Protein AF-A0A535NVQ8-F1 (afdb_monomer_lite)

Sequence (63 aa):
MAGNLTVLDGNTFFVSDAAGDVEPGQGANGFFHADMRQLSTWRLRVNGQPVHVLTSRTVDYYS

Secondary structure (DSSP, 8-state):
----EEEEETTEEEEE-TTS-B-SSSS--EEEETTEEEES-B--EETTEEPP-S---PPPTT-

pLDDT: mean 87.33, std 11.73, range [43.97, 97.06]

Structure (mmCIF, N/CA/C/O backbone):
data_AF-A0A535NVQ8-F1
#
_entry.id   AF-A0A535NVQ8-F1
#
loop_
_atom_site.group_PDB
_atom_site.id
_atom_site.type_symbol
_atom_site.label_atom_id
_atom_site.label_alt_id
_atom_site.label_comp_id
_atom_site.label_asym_id
_atom_site.label_entity_id
_atom_site.label_seq_id
_atom_site.pdbx_PDB_ins_code
_atom_site.Cartn_x
_atom_site.Cartn_y
_atom_site.Cartn_z
_atom_site.occupancy
_atom_site.B_iso_or_equiv
_atom_site.auth_seq_id
_atom_site.auth_comp_id
_atom_site.auth_asym_id
_atom_site.auth_atom_id
_atom_site.pdbx_PDB_model_num
ATOM 1 N N . MET A 1 1 ? -6.416 -18.904 6.080 1.00 43.97 1 MET A N 1
ATOM 2 C CA . MET A 1 1 ? -6.308 -17.460 6.376 1.00 43.97 1 MET A CA 1
ATOM 3 C C . MET A 1 1 ? -5.470 -16.852 5.277 1.0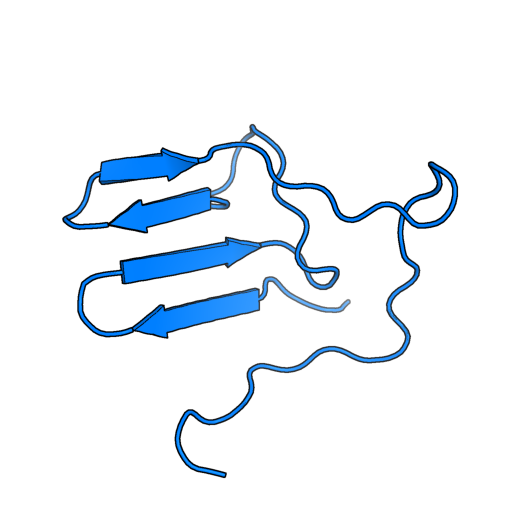0 43.97 1 MET A C 1
ATOM 5 O O . MET A 1 1 ? -4.344 -17.297 5.103 1.00 43.97 1 MET A O 1
ATOM 9 N N . ALA A 1 2 ? -6.034 -15.947 4.481 1.00 55.84 2 ALA A N 1
ATOM 10 C CA . ALA A 1 2 ? -5.254 -15.256 3.464 1.00 55.84 2 ALA A CA 1
ATOM 11 C C . ALA A 1 2 ? -4.293 -14.295 4.185 1.00 55.84 2 ALA A C 1
ATOM 13 O O . ALA A 1 2 ? -4.733 -13.502 5.016 1.00 55.84 2 ALA A O 1
ATOM 14 N N . GLY A 1 3 ? -2.990 -14.480 3.971 1.00 74.44 3 GLY A N 1
ATOM 15 C CA . GLY A 1 3 ? -1.944 -13.675 4.603 1.00 74.44 3 GLY A CA 1
ATOM 16 C C . GLY A 1 3 ? -1.865 -12.263 4.021 1.00 74.44 3 GLY A C 1
ATOM 17 O O . GLY A 1 3 ? -2.598 -11.920 3.096 1.00 74.44 3 GLY A O 1
ATOM 18 N N . ASN A 1 4 ? -0.962 -11.448 4.562 1.00 83.81 4 ASN A N 1
ATOM 19 C CA . ASN A 1 4 ? -0.690 -10.108 4.042 1.00 83.81 4 ASN A CA 1
ATOM 20 C C . ASN A 1 4 ? -0.165 -10.169 2.596 1.00 83.81 4 ASN A C 1
ATOM 22 O O . ASN A 1 4 ? 0.547 -11.107 2.227 1.00 83.81 4 ASN A O 1
ATOM 26 N N . LEU A 1 5 ? -0.489 -9.148 1.800 1.00 89.12 5 LEU A N 1
ATOM 27 C CA . LEU A 1 5 ? 0.028 -8.947 0.448 1.00 89.12 5 LEU A CA 1
ATOM 28 C C . LEU A 1 5 ? 1.121 -7.881 0.460 1.00 89.12 5 LEU A C 1
ATOM 30 O O . LEU A 1 5 ? 0.925 -6.785 0.990 1.00 89.12 5 LEU A O 1
ATOM 34 N N . THR A 1 6 ? 2.239 -8.191 -0.192 1.00 90.31 6 THR A N 1
ATOM 35 C CA . THR A 1 6 ? 3.347 -7.256 -0.404 1.00 90.31 6 THR A CA 1
ATOM 36 C C . THR A 1 6 ? 3.613 -7.133 -1.898 1.00 90.31 6 THR A C 1
ATOM 38 O O . THR A 1 6 ? 3.869 -8.134 -2.566 1.00 90.31 6 THR A O 1
ATOM 41 N N . VAL A 1 7 ? 3.575 -5.904 -2.408 1.00 90.12 7 VAL A N 1
ATOM 42 C CA . VAL A 1 7 ? 4.000 -5.547 -3.767 1.00 90.12 7 VAL A CA 1
ATOM 43 C C . VAL A 1 7 ? 5.276 -4.720 -3.666 1.00 90.12 7 VAL A C 1
ATOM 45 O O . VAL A 1 7 ? 5.371 -3.839 -2.812 1.00 90.12 7 VAL A O 1
ATOM 48 N N . LEU A 1 8 ? 6.254 -5.010 -4.518 1.00 90.88 8 LEU A N 1
ATOM 49 C CA . LEU A 1 8 ? 7.565 -4.367 -4.529 1.00 90.88 8 LEU A CA 1
ATOM 50 C C . LEU A 1 8 ? 7.890 -3.895 -5.946 1.00 90.88 8 LEU A C 1
ATOM 52 O O . LEU A 1 8 ? 7.723 -4.650 -6.900 1.00 90.88 8 LEU A O 1
ATOM 56 N N . ASP A 1 9 ? 8.406 -2.676 -6.050 1.00 90.44 9 ASP A N 1
ATOM 57 C CA . ASP A 1 9 ? 9.004 -2.118 -7.256 1.00 90.44 9 ASP A CA 1
ATOM 58 C C . ASP A 1 9 ? 10.228 -1.267 -6.876 1.00 90.44 9 ASP A C 1
ATOM 60 O O . ASP A 1 9 ? 10.115 -0.135 -6.390 1.00 90.44 9 ASP A O 1
ATOM 64 N N . GLY A 1 10 ? 11.421 -1.849 -7.025 1.00 91.56 10 GLY A N 1
ATOM 65 C CA . GLY A 1 10 ? 12.681 -1.223 -6.627 1.00 91.56 10 GLY A CA 1
ATOM 66 C C . GLY A 1 10 ? 12.694 -0.828 -5.145 1.00 91.56 10 GLY A C 1
ATOM 67 O O . GLY A 1 10 ? 12.655 -1.685 -4.268 1.00 91.56 10 GLY A O 1
ATOM 68 N N . ASN A 1 11 ? 12.761 0.480 -4.872 1.00 94.06 11 ASN A N 1
ATOM 69 C CA . ASN A 1 11 ? 12.742 1.059 -3.518 1.00 94.06 11 ASN A CA 1
ATOM 70 C C . ASN A 1 11 ? 11.346 1.558 -3.090 1.00 94.06 11 ASN A C 1
ATOM 72 O O . ASN A 1 11 ? 11.208 2.426 -2.224 1.00 94.06 11 ASN A O 1
ATOM 76 N N . THR A 1 12 ? 10.311 1.056 -3.756 1.00 94.62 12 THR A N 1
ATOM 77 C CA . THR A 1 12 ? 8.909 1.343 -3.474 1.00 94.62 12 THR A CA 1
ATOM 78 C C . THR A 1 12 ? 8.227 0.039 -3.105 1.00 94.62 12 THR A C 1
ATOM 80 O O . THR A 1 12 ? 8.344 -0.944 -3.832 1.00 94.62 12 THR A O 1
ATOM 83 N N . PHE A 1 13 ? 7.502 0.005 -1.993 1.00 93.31 13 PHE A N 1
ATOM 84 C CA . PHE A 1 13 ? 6.743 -1.180 -1.614 1.00 93.31 13 PHE A CA 1
ATOM 85 C C . PHE A 1 13 ? 5.412 -0.823 -0.970 1.00 93.31 13 PHE A C 1
ATOM 87 O O . PHE A 1 13 ? 5.247 0.222 -0.339 1.00 93.31 13 PHE A O 1
ATOM 94 N N . PHE A 1 14 ? 4.448 -1.716 -1.148 1.00 93.94 14 PHE A N 1
ATOM 95 C CA . PHE A 1 14 ? 3.114 -1.611 -0.589 1.00 93.94 14 PHE A CA 1
ATOM 96 C C . PHE A 1 14 ? 2.789 -2.888 0.173 1.00 93.94 14 PHE A C 1
ATOM 98 O O . PHE A 1 14 ? 2.841 -3.976 -0.397 1.00 93.94 14 PHE A O 1
ATOM 105 N N . VAL A 1 15 ? 2.467 -2.751 1.457 1.00 92.62 15 VAL A N 1
ATOM 106 C CA . VAL A 1 15 ? 2.089 -3.862 2.338 1.00 92.62 15 VAL A CA 1
ATOM 107 C C . VAL A 1 15 ? 0.649 -3.662 2.775 1.00 92.62 15 VAL A C 1
ATOM 109 O O . VAL A 1 15 ? 0.302 -2.603 3.294 1.00 92.62 15 VAL A O 1
ATOM 112 N N . SER A 1 16 ? -0.182 -4.679 2.595 1.00 92.62 16 SER A N 1
ATOM 113 C CA . SER A 1 16 ? -1.621 -4.629 2.863 1.00 92.62 16 SER A CA 1
ATOM 114 C C . SER A 1 16 ? -2.135 -5.967 3.383 1.00 92.62 16 SER A C 1
ATOM 116 O O . SER A 1 16 ? -1.400 -6.958 3.426 1.00 92.62 16 SER A O 1
ATOM 118 N N . ASP A 1 17 ? -3.392 -6.002 3.811 1.00 91.38 17 ASP A N 1
ATOM 119 C CA . ASP A 1 17 ? -4.076 -7.269 4.045 1.00 91.38 17 ASP A CA 1
ATOM 120 C C . ASP A 1 17 ? -4.379 -8.007 2.723 1.00 91.38 17 ASP A C 1
ATOM 122 O O . ASP A 1 17 ? -4.042 -7.563 1.626 1.00 91.38 17 ASP A O 1
ATOM 126 N N . ALA A 1 18 ? -5.030 -9.165 2.816 1.00 90.31 18 ALA A N 1
ATOM 127 C CA . ALA A 1 18 ? -5.395 -9.963 1.648 1.00 90.31 18 ALA A CA 1
ATOM 128 C C . ALA A 1 18 ? -6.412 -9.295 0.702 1.00 90.31 18 ALA A C 1
ATOM 130 O O . ALA A 1 18 ? -6.556 -9.750 -0.434 1.00 90.31 18 ALA A O 1
ATOM 131 N N . ALA A 1 19 ? -7.143 -8.281 1.173 1.00 91.25 19 ALA A N 1
ATOM 132 C CA . ALA A 1 19 ? -8.090 -7.491 0.392 1.00 91.25 19 ALA A CA 1
ATOM 133 C C . ALA A 1 19 ? -7.423 -6.297 -0.307 1.00 91.25 19 ALA A C 1
ATOM 135 O O . ALA A 1 19 ? -8.048 -5.664 -1.158 1.00 91.25 19 ALA A O 1
ATOM 136 N N . GLY A 1 20 ? -6.155 -6.023 0.015 1.00 91.81 20 GLY A N 1
ATOM 137 C CA . GLY A 1 20 ? -5.432 -4.845 -0.443 1.00 91.81 20 GLY A CA 1
ATOM 138 C C . GLY A 1 20 ? -5.659 -3.618 0.441 1.00 91.81 20 GLY A C 1
ATOM 139 O O . GLY A 1 20 ? -5.162 -2.545 0.103 1.00 91.81 20 GLY A O 1
ATOM 140 N N . ASP A 1 21 ? -6.367 -3.757 1.564 1.00 93.81 21 ASP A N 1
ATOM 141 C CA . ASP A 1 21 ? -6.647 -2.661 2.483 1.00 93.81 21 ASP A CA 1
ATOM 142 C C . ASP A 1 21 ? -5.484 -2.455 3.471 1.00 93.81 21 ASP A C 1
ATOM 144 O O . ASP A 1 21 ? -4.741 -3.365 3.859 1.00 93.81 21 ASP A O 1
ATOM 148 N N . VAL A 1 22 ? -5.314 -1.201 3.878 1.00 94.56 22 VAL A N 1
ATOM 149 C CA . VAL A 1 22 ? -4.323 -0.738 4.844 1.00 94.56 22 VAL A CA 1
ATOM 150 C C . VAL A 1 22 ? -5.042 0.039 5.931 1.00 94.56 22 VAL A C 1
ATOM 152 O O . VAL A 1 22 ? -5.716 1.037 5.666 1.00 94.56 22 VAL A O 1
ATOM 155 N N . GLU A 1 23 ? -4.823 -0.392 7.168 1.00 90.56 23 GLU A N 1
ATOM 156 C CA . GLU A 1 23 ? -5.275 0.292 8.370 1.00 90.56 23 GLU A CA 1
ATOM 157 C C . GLU A 1 23 ? -4.080 0.743 9.215 1.00 90.56 23 GLU A C 1
ATOM 159 O O . GLU A 1 23 ? -3.112 -0.014 9.360 1.00 90.56 23 GLU A O 1
ATOM 164 N N . PRO A 1 24 ? -4.142 1.939 9.823 1.00 84.19 24 PRO A N 1
ATOM 165 C CA . PRO A 1 24 ? -3.131 2.372 10.771 1.00 84.19 24 PRO A CA 1
ATOM 166 C C . PRO A 1 24 ? -3.203 1.486 12.026 1.00 84.19 24 PRO A C 1
ATOM 168 O O . PRO A 1 24 ? -4.272 1.302 12.607 1.00 84.19 24 PRO A O 1
ATOM 171 N N . GLY A 1 25 ? -2.073 0.922 12.463 1.00 75.94 25 GLY A N 1
ATOM 172 C CA . GLY A 1 25 ? -2.053 -0.007 13.597 1.00 75.94 25 GLY A CA 1
ATOM 173 C C . GLY A 1 25 ? -0.716 -0.718 13.804 1.00 75.94 25 GLY A C 1
ATOM 174 O O . GLY A 1 25 ? 0.324 -0.241 13.361 1.00 75.94 25 GLY A O 1
ATOM 175 N N . GLN A 1 26 ? -0.741 -1.876 14.477 1.00 63.09 26 GLN A N 1
ATOM 176 C CA . GLN A 1 26 ? 0.455 -2.613 14.931 1.00 63.09 26 GLN A CA 1
ATOM 177 C C . GLN A 1 26 ? 1.267 -3.319 13.824 1.00 63.09 26 GLN A C 1
ATOM 179 O O . GLN A 1 26 ? 2.126 -4.146 14.118 1.00 63.09 26 GLN A O 1
ATOM 184 N N . GLY A 1 27 ? 1.013 -3.006 12.554 1.00 78.56 27 GLY A N 1
ATOM 185 C CA . GLY A 1 27 ? 1.670 -3.634 11.413 1.00 78.56 27 GLY A CA 1
ATOM 186 C C . GLY A 1 27 ? 2.522 -2.671 10.592 1.00 78.56 27 GLY A C 1
ATOM 187 O O . GLY A 1 27 ? 2.390 -1.448 10.648 1.00 78.56 27 GLY A O 1
ATOM 188 N N . ALA A 1 28 ? 3.359 -3.248 9.735 1.00 85.12 28 ALA A N 1
ATOM 189 C CA . ALA A 1 28 ? 4.094 -2.511 8.713 1.00 85.12 28 ALA A CA 1
ATOM 190 C C . ALA A 1 28 ? 3.231 -2.169 7.477 1.00 85.12 28 ALA A C 1
ATOM 192 O O . ALA A 1 28 ? 3.777 -1.726 6.476 1.00 85.12 28 ALA A O 1
ATOM 193 N N . ASN A 1 29 ? 1.904 -2.345 7.524 1.00 92.75 29 ASN A N 1
ATOM 194 C CA . ASN A 1 29 ? 1.014 -2.109 6.381 1.00 92.75 29 ASN A CA 1
ATOM 195 C C . ASN A 1 29 ? 1.030 -0.635 5.976 1.00 92.75 29 ASN A C 1
ATOM 197 O O . ASN A 1 29 ? 0.853 0.226 6.834 1.00 92.75 29 ASN A O 1
ATOM 201 N N . GLY A 1 30 ? 1.239 -0.337 4.700 1.00 95.00 30 GLY A N 1
ATOM 202 C CA . GLY A 1 30 ? 1.410 1.021 4.199 1.00 95.00 30 GLY A CA 1
ATOM 203 C C . GLY A 1 30 ? 2.048 1.071 2.820 1.00 95.00 30 GLY A C 1
ATOM 204 O O . GLY A 1 30 ? 2.508 0.059 2.291 1.00 95.00 30 GLY A O 1
ATOM 205 N N . PHE A 1 31 ? 2.089 2.278 2.264 1.00 95.44 31 PHE A N 1
ATOM 206 C CA . PHE A 1 31 ? 2.867 2.599 1.072 1.00 95.44 31 PHE A CA 1
ATOM 207 C C . PHE A 1 31 ? 4.174 3.263 1.484 1.00 95.44 31 PHE A C 1
ATOM 209 O O . PHE A 1 31 ? 4.155 4.236 2.243 1.00 95.44 31 PHE A O 1
ATOM 216 N N . PHE A 1 32 ? 5.286 2.754 0.973 1.00 96.00 32 PHE A N 1
ATOM 217 C CA . PHE A 1 32 ? 6.622 3.217 1.301 1.00 96.00 32 PHE A CA 1
ATOM 218 C C . PHE A 1 32 ? 7.401 3.512 0.031 1.00 96.00 32 PHE A C 1
ATOM 220 O O . PHE A 1 32 ? 7.342 2.756 -0.937 1.00 96.00 32 PHE A O 1
ATOM 227 N N . HIS A 1 33 ? 8.167 4.594 0.067 1.00 97.06 33 HIS A N 1
ATOM 228 C CA . HIS A 1 33 ? 9.118 4.942 -0.974 1.00 97.06 33 HIS A CA 1
ATOM 229 C C . HIS A 1 33 ? 10.338 5.571 -0.322 1.00 97.06 33 HIS A C 1
ATOM 231 O O . HIS A 1 33 ? 10.188 6.472 0.505 1.00 97.06 33 HIS A O 1
ATOM 237 N N . ALA A 1 34 ? 11.529 5.107 -0.697 1.00 95.94 34 ALA A N 1
ATOM 238 C CA . ALA A 1 34 ? 12.781 5.616 -0.142 1.00 95.94 34 ALA A CA 1
ATOM 239 C C . ALA A 1 34 ? 12.803 5.611 1.397 1.00 95.94 34 ALA A C 1
ATOM 241 O O . ALA A 1 34 ? 13.113 6.618 2.026 1.00 95.94 34 ALA A O 1
ATOM 242 N N . ASP A 1 35 ? 12.439 4.461 1.979 1.00 92.62 35 ASP A N 1
ATOM 243 C CA . ASP A 1 35 ? 12.396 4.210 3.431 1.00 92.62 35 ASP A CA 1
ATOM 244 C C . ASP A 1 35 ? 11.431 5.119 4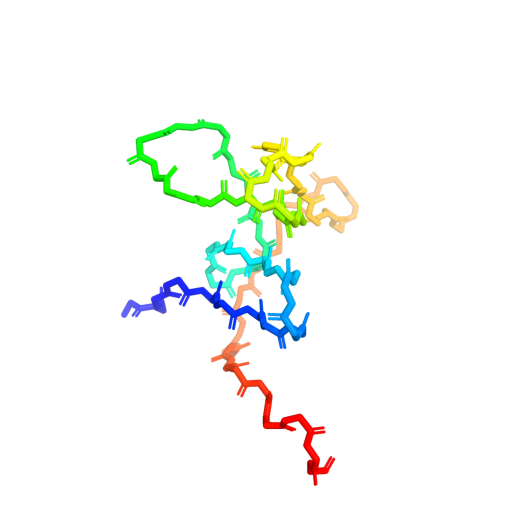.223 1.00 92.62 35 ASP A C 1
ATOM 246 O O . ASP A 1 35 ? 11.409 5.141 5.452 1.00 92.62 35 ASP A O 1
ATOM 250 N N . MET A 1 36 ? 10.565 5.856 3.524 1.00 94.75 36 MET A N 1
ATOM 251 C CA . MET A 1 36 ? 9.555 6.711 4.129 1.00 94.75 36 MET A CA 1
ATOM 252 C C . MET A 1 36 ? 8.160 6.151 3.878 1.00 94.75 36 MET A C 1
ATOM 254 O O . MET A 1 36 ? 7.767 5.905 2.737 1.00 94.75 36 MET A O 1
ATOM 258 N N . ARG A 1 37 ? 7.374 6.013 4.950 1.00 94.00 37 ARG A N 1
ATOM 259 C CA . ARG A 1 37 ? 5.945 5.705 4.859 1.00 94.00 37 ARG A CA 1
ATOM 260 C C . ARG A 1 37 ? 5.194 6.925 4.331 1.00 94.00 37 ARG A C 1
ATOM 262 O O . ARG A 1 37 ? 5.091 7.934 5.020 1.00 94.00 37 ARG A O 1
ATOM 269 N N . GLN A 1 38 ? 4.643 6.811 3.131 1.00 95.00 38 GLN A N 1
ATOM 270 C CA . GLN A 1 38 ? 3.872 7.867 2.482 1.00 95.00 38 GLN A CA 1
ATOM 271 C C . GLN A 1 38 ? 2.359 7.730 2.706 1.00 95.00 38 GLN A C 1
ATOM 273 O O . GLN A 1 38 ? 1.671 8.742 2.799 1.00 95.00 38 GLN A O 1
ATOM 278 N N . LEU A 1 39 ? 1.832 6.504 2.836 1.00 95.31 39 LEU A N 1
ATOM 279 C CA . LEU A 1 39 ? 0.419 6.260 3.161 1.00 95.31 39 LEU A CA 1
ATOM 280 C C . LEU A 1 39 ? 0.284 5.245 4.298 1.00 95.31 39 LEU A C 1
ATOM 282 O O . LEU A 1 39 ? 0.916 4.187 4.281 1.00 95.31 39 LEU A O 1
ATOM 286 N N . SER A 1 40 ? -0.586 5.564 5.256 1.00 94.31 40 SER A N 1
ATOM 287 C CA . SER A 1 40 ? -0.908 4.714 6.416 1.00 94.31 40 SER A CA 1
ATOM 288 C C . SER A 1 40 ? -2.331 4.158 6.382 1.00 94.31 40 SER A C 1
ATOM 290 O O . SER A 1 40 ? -2.672 3.340 7.229 1.00 94.31 40 SER A O 1
ATOM 292 N N . THR A 1 41 ? -3.155 4.611 5.433 1.00 95.00 41 THR A N 1
ATOM 293 C CA . THR A 1 41 ? -4.538 4.162 5.267 1.00 95.00 41 THR A CA 1
ATOM 294 C C . THR A 1 41 ? -4.867 4.092 3.785 1.00 95.00 41 THR A C 1
ATOM 296 O O . THR A 1 41 ? -4.676 5.066 3.057 1.00 95.00 41 THR A O 1
ATOM 299 N N . TRP A 1 42 ? -5.402 2.958 3.354 1.00 95.00 42 TRP A N 1
ATOM 300 C CA . TRP A 1 42 ? -5.925 2.738 2.011 1.00 95.00 42 TRP A CA 1
ATOM 301 C C . TRP A 1 42 ? -7.086 1.756 2.119 1.00 95.00 42 TRP A C 1
ATOM 303 O O . TRP A 1 42 ? -6.959 0.741 2.792 1.00 95.00 42 TRP A O 1
ATOM 313 N N . ARG A 1 43 ? -8.236 2.075 1.524 1.00 94.81 43 ARG A N 1
ATOM 314 C CA . ARG A 1 43 ? -9.442 1.245 1.636 1.00 94.81 43 ARG A CA 1
ATOM 315 C C . ARG A 1 43 ? -10.178 1.215 0.312 1.00 94.81 43 ARG A C 1
ATOM 317 O O . ARG A 1 43 ? -10.660 2.262 -0.131 1.00 94.81 43 ARG A O 1
ATOM 324 N N . LEU A 1 44 ? -10.334 0.038 -0.277 1.00 93.56 44 LEU A N 1
ATOM 325 C CA . LEU A 1 44 ? -11.202 -0.150 -1.428 1.00 93.56 44 LEU A CA 1
ATOM 326 C C . LEU A 1 44 ? -12.620 -0.478 -0.955 1.00 93.56 44 LEU A C 1
ATOM 328 O O . LEU A 1 44 ? -12.872 -1.480 -0.291 1.00 93.56 44 LEU A O 1
ATOM 332 N N . ARG A 1 45 ? -13.579 0.373 -1.327 1.00 95.50 45 ARG A N 1
ATOM 333 C CA . ARG A 1 45 ? -15.000 0.164 -1.031 1.00 95.50 45 ARG A CA 1
ATOM 334 C C . ARG A 1 45 ? -15.814 0.126 -2.310 1.00 95.50 45 ARG A C 1
ATOM 336 O O . ARG A 1 45 ? -15.667 0.997 -3.162 1.00 95.50 45 ARG A O 1
ATOM 343 N N . VAL A 1 46 ? -16.734 -0.828 -2.401 1.00 94.50 46 VAL A N 1
ATOM 344 C CA . VAL A 1 46 ? -17.718 -0.920 -3.487 1.00 94.50 46 VAL A CA 1
ATOM 345 C C . VAL A 1 46 ? -19.073 -0.546 -2.909 1.00 94.50 46 VAL A C 1
ATOM 347 O O . VAL A 1 46 ? -19.546 -1.179 -1.969 1.00 94.50 46 VAL A O 1
ATOM 350 N N . ASN A 1 47 ? -19.679 0.528 -3.419 1.00 96.75 47 ASN A N 1
ATOM 351 C CA . ASN A 1 47 ? -20.915 1.096 -2.862 1.00 96.75 47 ASN A CA 1
ATOM 352 C C . ASN A 1 47 ? -20.814 1.378 -1.345 1.00 96.75 47 ASN A C 1
ATOM 354 O O . ASN A 1 47 ? -21.751 1.150 -0.583 1.00 96.75 47 ASN A O 1
ATOM 358 N N . GLY A 1 48 ? -19.639 1.822 -0.888 1.00 96.19 48 GLY A N 1
ATOM 359 C CA . GLY A 1 48 ? -19.353 2.092 0.527 1.00 96.19 48 GLY A CA 1
ATOM 360 C C . GLY A 1 48 ? -19.083 0.852 1.395 1.00 96.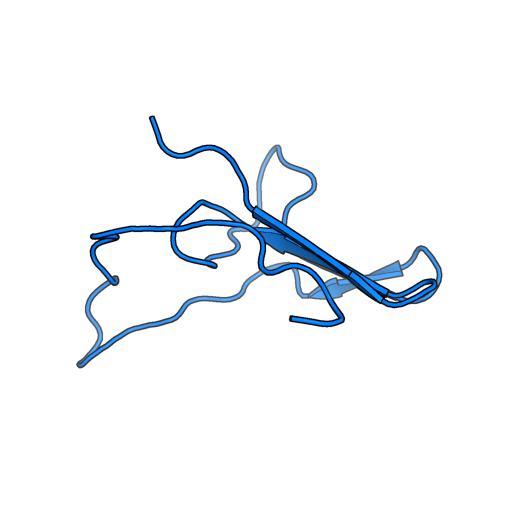19 48 GLY A C 1
ATOM 361 O O . GLY A 1 48 ? -18.652 1.005 2.541 1.00 96.19 48 GLY A O 1
ATOM 362 N N . GLN A 1 49 ? -19.266 -0.360 0.866 1.00 96.06 49 GLN A N 1
ATOM 363 C CA . GLN A 1 49 ? -19.049 -1.614 1.590 1.00 96.06 49 GLN A CA 1
ATOM 364 C C . GLN A 1 49 ? -17.622 -2.155 1.389 1.00 96.06 49 GLN A C 1
ATOM 366 O O . GLN A 1 49 ? -17.053 -1.950 0.312 1.00 96.06 49 GLN A O 1
ATOM 371 N N . PRO A 1 50 ? -17.035 -2.837 2.395 1.00 92.56 50 PRO A N 1
ATOM 372 C CA . PRO A 1 50 ? -15.759 -3.536 2.242 1.00 92.56 50 PRO A CA 1
ATOM 373 C C . PRO A 1 50 ? -15.839 -4.631 1.176 1.00 92.56 50 PRO A C 1
ATOM 375 O O . PRO A 1 50 ? -16.890 -5.247 0.985 1.00 92.56 50 PRO A O 1
ATOM 378 N N . VAL A 1 51 ? -14.722 -4.901 0.506 1.00 91.75 51 VAL A N 1
ATOM 379 C CA . VAL A 1 51 ? -14.641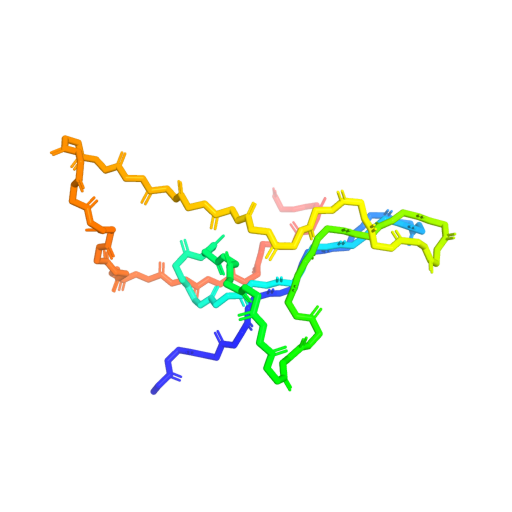 -6.003 -0.457 1.00 91.75 51 VAL A CA 1
ATOM 380 C C . VAL A 1 51 ? -14.543 -7.355 0.255 1.00 91.75 51 VAL A C 1
ATOM 382 O O . VAL A 1 51 ? -13.945 -7.480 1.321 1.00 91.75 51 VAL A O 1
ATOM 385 N N . HIS A 1 52 ? -15.126 -8.391 -0.352 1.00 90.31 52 HIS A N 1
ATOM 386 C CA . HIS A 1 52 ? -14.957 -9.772 0.091 1.00 90.31 52 HIS A CA 1
ATOM 387 C C . HIS A 1 52 ? -13.964 -10.486 -0.826 1.00 90.31 52 HIS A C 1
ATOM 389 O O . HIS A 1 52 ? -14.168 -10.562 -2.038 1.00 90.31 52 HIS A O 1
ATOM 395 N N . VAL A 1 53 ? -12.886 -11.008 -0.247 1.00 90.38 53 VAL A N 1
ATOM 396 C CA . VAL A 1 53 ? -11.814 -11.654 -1.007 1.00 90.38 53 VAL A CA 1
ATOM 397 C C . VAL A 1 53 ? -12.244 -13.055 -1.427 1.00 90.38 53 VAL A C 1
ATOM 399 O O . VAL A 1 53 ? -12.359 -13.945 -0.590 1.00 90.38 53 VAL A O 1
ATOM 402 N N . LEU A 1 54 ? -12.434 -13.260 -2.732 1.00 90.56 54 LEU A N 1
ATOM 403 C CA . LEU A 1 54 ? -12.656 -14.592 -3.309 1.00 90.56 54 LEU A CA 1
ATOM 404 C C . LEU A 1 54 ? -11.331 -15.336 -3.534 1.00 90.56 54 LEU A C 1
ATOM 406 O O . LEU A 1 54 ? -11.230 -16.533 -3.286 1.00 90.56 54 LEU A O 1
ATOM 410 N N . THR A 1 55 ? -10.308 -1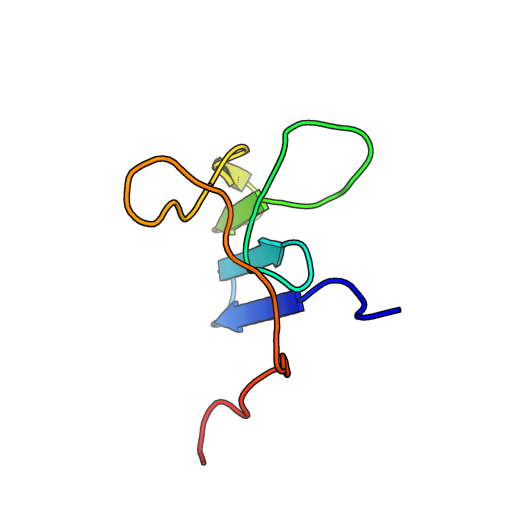4.616 -3.998 1.00 87.50 55 THR A N 1
ATOM 411 C CA . THR A 1 55 ? -8.937 -15.104 -4.173 1.00 87.50 55 THR A CA 1
ATOM 412 C C . THR A 1 55 ? -7.973 -13.926 -4.115 1.00 87.50 55 THR A C 1
ATOM 414 O O . THR A 1 55 ? -8.290 -12.843 -4.606 1.00 87.50 55 THR A O 1
ATOM 417 N N . SER A 1 56 ? -6.790 -14.135 -3.545 1.00 85.62 56 SER A N 1
ATOM 418 C CA . SER A 1 56 ? -5.700 -13.167 -3.580 1.00 85.62 56 SER A CA 1
ATOM 419 C C . SER A 1 56 ? -4.362 -13.883 -3.710 1.00 85.62 56 SER A C 1
ATOM 421 O O . SER A 1 56 ? -4.152 -14.965 -3.160 1.00 85.62 56 SER A O 1
ATOM 423 N N . ARG A 1 57 ? -3.464 -13.295 -4.497 1.00 84.69 57 ARG A N 1
ATOM 424 C CA . ARG A 1 57 ? -2.089 -13.763 -4.658 1.00 84.69 57 ARG A CA 1
ATOM 425 C C . ARG A 1 57 ? -1.208 -12.602 -5.084 1.00 84.69 57 ARG A C 1
ATOM 427 O O . ARG A 1 57 ? -1.679 -11.702 -5.779 1.00 84.69 57 ARG A O 1
ATOM 434 N N . THR A 1 58 ? 0.067 -12.660 -4.730 1.00 80.62 58 THR A N 1
ATOM 435 C CA . THR A 1 58 ? 1.074 -11.822 -5.380 1.00 80.62 58 THR A CA 1
ATOM 436 C C . THR A 1 58 ? 1.119 -12.186 -6.864 1.00 80.62 58 THR A C 1
ATOM 438 O O . THR A 1 58 ? 1.088 -13.368 -7.219 1.00 80.62 58 THR A O 1
ATOM 441 N N . VAL A 1 59 ? 1.126 -11.177 -7.731 1.00 74.31 59 VAL A N 1
ATOM 442 C CA . VAL A 1 59 ? 1.311 -11.371 -9.171 1.00 74.31 59 VAL A CA 1
ATOM 443 C C . VAL A 1 59 ? 2.801 -11.252 -9.465 1.00 74.31 59 VAL A C 1
ATOM 445 O O . VAL A 1 59 ? 3.446 -10.316 -8.995 1.00 74.31 59 VAL A O 1
ATOM 448 N N . ASP A 1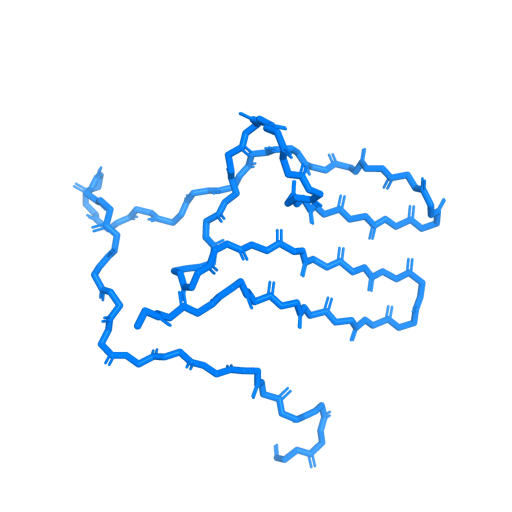 60 ? 3.344 -12.205 -10.217 1.00 69.75 60 ASP A N 1
ATOM 449 C CA . ASP A 1 60 ? 4.735 -12.153 -10.655 1.00 69.75 60 ASP A CA 1
ATOM 450 C C . ASP A 1 60 ? 4.905 -11.009 -11.662 1.00 69.75 60 ASP A C 1
ATOM 452 O O . ASP A 1 60 ? 4.159 -10.913 -12.634 1.00 69.75 60 ASP A O 1
ATOM 456 N N . TYR A 1 61 ? 5.895 -10.142 -11.434 1.00 59.09 61 TYR A N 1
ATOM 457 C CA . TYR A 1 61 ? 6.077 -8.853 -12.124 1.00 59.09 61 TYR A CA 1
ATOM 458 C C . TYR A 1 61 ? 6.382 -8.967 -13.645 1.00 59.09 61 TYR A C 1
ATOM 460 O O . TYR A 1 61 ? 6.593 -7.958 -14.304 1.00 59.09 61 TYR A O 1
ATOM 468 N N . TYR A 1 62 ? 6.363 -10.170 -14.236 1.00 59.16 62 TYR A N 1
ATOM 469 C CA . TYR A 1 62 ? 6.594 -10.411 -15.673 1.00 59.16 62 TYR A CA 1
ATOM 470 C C . TYR A 1 62 ? 5.784 -11.592 -16.257 1.00 59.16 62 TYR A C 1
ATOM 472 O O . TYR A 1 62 ? 6.265 -12.268 -17.167 1.00 59.16 62 TYR A O 1
ATOM 480 N N . SER A 1 63 ? 4.593 -11.893 -15.725 1.00 57.69 63 SER A N 1
ATOM 481 C CA . SER A 1 63 ? 3.666 -12.876 -16.334 1.00 57.69 63 SER A CA 1
ATOM 482 C C . SER A 1 63 ? 2.674 -12.245 -17.303 1.00 57.69 63 SER A C 1
ATOM 484 O O . SER A 1 63 ? 2.207 -11.124 -17.010 1.00 57.69 63 SER A O 1
#

Foldseek 3Di:
DQAWDWDDDPQWIAIGGQQSWAAQDDDPGATDHPNDGPGRGDADDDVNHGDDDPDGDDDDPPD

Radius of gyration: 12.32 Å; chains: 1; bounding box: 34×25×31 Å